Protein AF-K1UHY6-F1 (afdb_monomer_lite)

Radius of gyration: 17.78 Å; chains: 1; bounding box: 43×35×44 Å

Sequence (144 aa):
MIWQEEISNQVQRIDKHHISLAIVLRLFRREDIKKNSLKSYARYIQKKDILNIDQMLALDEYIELSENEMRCQLCDAVFNRLEEILIKYKERFQNLDSIVLVPLLRERILRIKNQEFTDNYFKSKSFTDAKRVEEIKKLIDCTK

Foldseek 3Di:
DVLLLVCLVVWWDDDSPQAQEDEAEAEDAPVCCVVVVDDWDWDQDLVRNHIYTYHYDHNVVQPPDDPLRNLLVVLCSVLVVLLVVLVVCQVRHPTGRSVSVNVSSVVVSVCSSVVVDDPCVCVDPVVVVVVVVVVVVVVVVVVD

Organism: NCBI:txid408170

InterPro domains:
  IPR029078 Immunity protein 44 [PF15571] (6-107)

Secondary structure (DSSP, 8-state):
-HHHHHHHHHHBSS-SS---E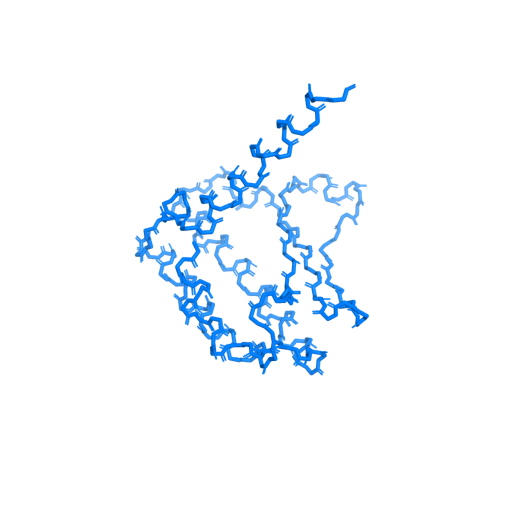EEEEEEE-HHHHHHTT---EEEEEGGGTEEEEEEEEEGGGTTTS-HHHHHHHHHHHHHHHHHHHHHHTGGG-SSB-HHHHHHHHHHHHHHHHTT-----GGGSHHHHHHHHHHHHHHHHHTT-

Structure (mmCIF, N/CA/C/O backbone):
data_AF-K1UHY6-F1
#
_entry.id   AF-K1UHY6-F1
#
loop_
_atom_site.group_PDB
_atom_site.id
_atom_site.type_symbol
_atom_site.label_atom_id
_atom_site.label_alt_id
_atom_site.label_comp_id
_atom_site.label_asym_id
_atom_site.label_entity_id
_atom_site.label_seq_id
_atom_site.pdbx_PDB_ins_code
_atom_site.Cartn_x
_atom_site.Cartn_y
_atom_site.Cartn_z
_atom_site.occupancy
_atom_site.B_iso_or_equiv
_atom_site.auth_seq_id
_atom_site.auth_comp_id
_atom_site.auth_asym_id
_atom_site.auth_atom_id
_atom_site.pdbx_PDB_model_num
ATOM 1 N N . MET A 1 1 ? -8.612 7.585 -13.354 1.00 60.34 1 MET A N 1
ATOM 2 C CA . MET A 1 1 ? -7.239 7.173 -13.065 1.00 60.34 1 MET A CA 1
ATOM 3 C C . MET A 1 1 ? -6.228 8.159 -13.662 1.00 60.34 1 MET A C 1
ATOM 5 O O . MET A 1 1 ? -5.204 7.726 -14.155 1.00 60.34 1 MET A O 1
ATOM 9 N N . ILE A 1 2 ? -6.455 9.482 -13.546 1.00 73.19 2 ILE A N 1
ATOM 10 C CA . ILE A 1 2 ? -5.541 10.503 -14.106 1.00 73.19 2 ILE A CA 1
ATOM 11 C C . ILE A 1 2 ? -4.132 10.364 -13.501 1.00 73.19 2 ILE A C 1
ATOM 13 O O . ILE A 1 2 ? -3.168 10.202 -14.230 1.00 73.19 2 ILE A O 1
ATOM 17 N N . TRP A 1 3 ? -4.025 10.279 -12.171 1.00 83.88 3 TRP A N 1
ATOM 18 C CA . TRP A 1 3 ? -2.725 10.167 -11.497 1.00 83.88 3 TRP A CA 1
ATOM 19 C C . TRP A 1 3 ? -1.937 8.898 -11.855 1.00 83.88 3 TRP A C 1
ATOM 21 O O . TRP A 1 3 ? -0.728 8.955 -12.038 1.00 83.88 3 TRP A O 1
ATOM 31 N N . GLN A 1 4 ? -2.605 7.746 -11.982 1.00 79.88 4 GLN A N 1
ATOM 32 C CA . GLN A 1 4 ? -1.923 6.506 -12.370 1.00 79.88 4 GLN A CA 1
ATOM 33 C C . GLN A 1 4 ? -1.402 6.577 -13.811 1.00 79.88 4 GLN A C 1
ATOM 35 O O . GLN A 1 4 ? -0.295 6.117 -14.078 1.00 79.88 4 GLN A O 1
ATOM 40 N N . GLU A 1 5 ? -2.172 7.184 -14.718 1.00 80.44 5 GLU A N 1
ATOM 41 C CA . GLU A 1 5 ? -1.754 7.438 -16.102 1.00 80.44 5 GLU A CA 1
ATOM 42 C C . GLU A 1 5 ? -0.581 8.441 -16.159 1.00 80.44 5 GLU A C 1
ATOM 44 O O . GLU A 1 5 ? 0.365 8.232 -16.916 1.00 80.44 5 GLU A O 1
ATOM 49 N N . GLU A 1 6 ? -0.583 9.478 -15.311 1.00 85.12 6 GLU A N 1
ATOM 50 C CA . GLU A 1 6 ? 0.494 10.479 -15.206 1.00 85.12 6 GLU A CA 1
ATOM 51 C C . GLU A 1 6 ? 1.835 9.876 -14.757 1.00 85.12 6 GLU A C 1
ATOM 53 O O . GLU A 1 6 ? 2.888 10.224 -15.300 1.00 85.12 6 GLU A O 1
ATOM 58 N N . ILE A 1 7 ? 1.819 8.966 -13.777 1.00 89.06 7 ILE A N 1
ATOM 59 C CA . ILE A 1 7 ? 3.055 8.375 -13.239 1.00 89.06 7 ILE A CA 1
ATOM 60 C C . ILE A 1 7 ? 3.501 7.110 -13.973 1.00 89.06 7 ILE A C 1
ATOM 62 O O . ILE A 1 7 ? 4.650 6.704 -13.820 1.00 89.06 7 ILE A O 1
ATOM 66 N N . SER A 1 8 ? 2.629 6.488 -14.774 1.00 86.31 8 SER A N 1
ATOM 67 C CA . SER A 1 8 ? 2.890 5.219 -15.472 1.00 86.31 8 SER A CA 1
ATOM 68 C C . SER A 1 8 ? 4.213 5.246 -16.246 1.00 86.31 8 SER A C 1
ATOM 70 O O . SER A 1 8 ? 5.048 4.363 -16.064 1.00 86.31 8 SER A O 1
ATOM 72 N N . ASN A 1 9 ? 4.476 6.317 -17.002 1.00 85.44 9 ASN A N 1
ATOM 73 C CA . ASN A 1 9 ? 5.717 6.472 -17.773 1.00 85.44 9 ASN A CA 1
ATOM 74 C C . ASN A 1 9 ? 6.981 6.620 -16.909 1.00 85.44 9 ASN A C 1
ATOM 76 O O . ASN A 1 9 ? 8.080 6.426 -17.415 1.00 85.44 9 ASN A O 1
ATOM 80 N N . GLN A 1 10 ? 6.836 7.011 -15.641 1.00 90.06 10 GLN A N 1
ATOM 81 C CA . GLN A 1 10 ? 7.955 7.201 -14.714 1.00 90.06 10 GLN A CA 1
ATOM 82 C C . GLN A 1 10 ? 8.318 5.898 -13.997 1.00 90.06 10 GLN A C 1
ATOM 84 O O . GLN A 1 10 ? 9.469 5.710 -13.614 1.00 90.06 10 GLN A O 1
ATOM 89 N N . VAL A 1 11 ? 7.338 5.008 -13.800 1.00 91.81 11 VAL A N 1
ATOM 90 C CA . VAL A 1 11 ? 7.494 3.805 -12.966 1.00 91.81 11 VAL A CA 1
ATOM 91 C C . VAL A 1 11 ? 7.491 2.499 -13.759 1.00 91.81 11 VAL A C 1
ATOM 93 O O . VAL A 1 11 ? 7.935 1.486 -13.227 1.00 91.81 11 VAL A O 1
ATOM 96 N N . GLN A 1 12 ? 6.999 2.474 -15.000 1.00 86.94 12 GLN A N 1
ATOM 97 C CA . GLN A 1 12 ? 6.988 1.271 -15.842 1.00 86.94 12 GLN A CA 1
ATOM 98 C C . GLN A 1 12 ? 8.137 1.273 -16.856 1.00 86.94 12 GLN A C 1
ATOM 100 O O . GLN A 1 12 ? 8.460 2.300 -17.447 1.00 86.94 12 GLN A O 1
ATOM 105 N N . ARG A 1 13 ? 8.739 0.098 -17.073 1.00 83.69 13 ARG A N 1
ATOM 106 C CA . ARG A 1 13 ? 9.946 -0.082 -17.898 1.00 83.69 13 ARG A CA 1
ATOM 107 C C . ARG A 1 13 ? 9.676 -0.680 -19.281 1.00 83.69 13 ARG A C 1
ATOM 109 O O . ARG A 1 13 ? 10.417 -0.386 -20.212 1.00 83.69 13 ARG A O 1
ATOM 116 N N . ILE A 1 14 ? 8.664 -1.537 -19.414 1.00 81.56 14 ILE A N 1
ATOM 117 C CA . ILE A 1 14 ? 8.445 -2.395 -20.591 1.00 81.56 14 ILE A CA 1
ATOM 118 C C . ILE A 1 14 ? 7.019 -2.234 -21.134 1.00 81.56 14 ILE A C 1
ATOM 120 O O . ILE A 1 14 ? 6.846 -1.853 -22.288 1.00 81.56 14 ILE A O 1
ATOM 124 N N . ASP A 1 15 ? 6.001 -2.498 -20.311 1.00 78.94 15 ASP A N 1
ATOM 125 C CA . ASP A 1 15 ? 4.587 -2.486 -20.709 1.00 78.94 15 ASP A CA 1
ATOM 126 C C . ASP A 1 15 ? 3.761 -1.571 -19.798 1.00 78.94 15 ASP A C 1
ATOM 128 O O . ASP A 1 15 ? 3.755 -1.715 -18.573 1.00 78.94 15 ASP A O 1
ATOM 132 N N . LYS A 1 16 ? 3.026 -0.638 -20.407 1.00 71.62 16 LYS A N 1
ATOM 133 C CA . LYS A 1 16 ? 2.199 0.338 -19.690 1.00 71.62 16 LYS A CA 1
ATOM 134 C C . LYS A 1 16 ? 0.879 -0.237 -19.178 1.00 71.62 16 LYS A C 1
ATOM 136 O O . LYS A 1 16 ? 0.282 0.313 -18.253 1.00 71.62 16 LYS A O 1
ATOM 141 N N . HIS A 1 17 ? 0.429 -1.348 -19.751 1.00 71.50 17 HIS A N 1
ATOM 142 C CA . HIS A 1 17 ? -0.831 -2.003 -19.397 1.00 71.50 17 HIS A CA 1
ATOM 143 C C . HIS A 1 17 ? -0.646 -3.205 -18.471 1.00 71.50 17 HIS A C 1
ATOM 145 O O . HIS A 1 17 ? -1.630 -3.767 -17.984 1.00 71.50 17 HIS A O 1
ATOM 151 N N . HIS A 1 18 ? 0.602 -3.573 -18.179 1.00 82.38 18 HIS A N 1
ATOM 152 C CA . HIS A 1 18 ? 0.904 -4.654 -17.256 1.00 82.38 18 HIS A CA 1
ATOM 153 C C . HIS A 1 18 ? 0.572 -4.266 -15.814 1.00 82.38 18 HIS A C 1
ATOM 155 O O . HIS A 1 18 ? 1.029 -3.245 -15.288 1.00 82.38 18 HIS A O 1
ATOM 161 N N . ILE A 1 19 ? -0.204 -5.120 -15.153 1.00 84.62 19 ILE A N 1
ATOM 162 C CA . ILE A 1 19 ? -0.516 -4.979 -13.734 1.00 84.62 19 ILE A CA 1
ATOM 163 C C . ILE A 1 19 ? 0.667 -5.544 -12.958 1.00 84.62 19 ILE A C 1
ATOM 165 O O . ILE A 1 19 ? 0.839 -6.752 -12.917 1.00 84.62 19 ILE A O 1
ATOM 169 N N . SER A 1 20 ? 1.459 -4.690 -12.312 1.00 90.06 20 SER A N 1
ATOM 170 C CA . SER A 1 20 ? 2.581 -5.143 -11.473 1.00 90.06 20 SER A CA 1
ATOM 171 C C . SER A 1 20 ? 2.210 -5.291 -9.993 1.00 90.06 20 SER A C 1
ATOM 173 O O . SER A 1 20 ? 2.891 -5.996 -9.248 1.00 90.06 20 SER A O 1
ATOM 175 N N . LEU A 1 21 ? 1.134 -4.632 -9.547 1.00 92.69 21 LEU A N 1
ATOM 176 C CA . LEU A 1 21 ? 0.678 -4.610 -8.155 1.00 92.69 21 LEU A CA 1
ATOM 177 C C . LEU A 1 21 ? -0.811 -4.948 -8.078 1.00 92.69 21 LEU A C 1
ATOM 179 O O . LEU A 1 21 ? -1.626 -4.316 -8.747 1.00 92.69 21 LEU A O 1
ATOM 183 N N . ALA A 1 22 ? -1.166 -5.889 -7.209 1.00 92.56 22 ALA A N 1
ATOM 184 C CA . ALA A 1 22 ? -2.546 -6.175 -6.839 1.00 92.56 22 ALA A CA 1
ATOM 185 C C . ALA A 1 22 ? -2.686 -6.026 -5.322 1.00 92.56 22 ALA A C 1
ATOM 187 O O . ALA A 1 22 ? -2.058 -6.768 -4.567 1.00 92.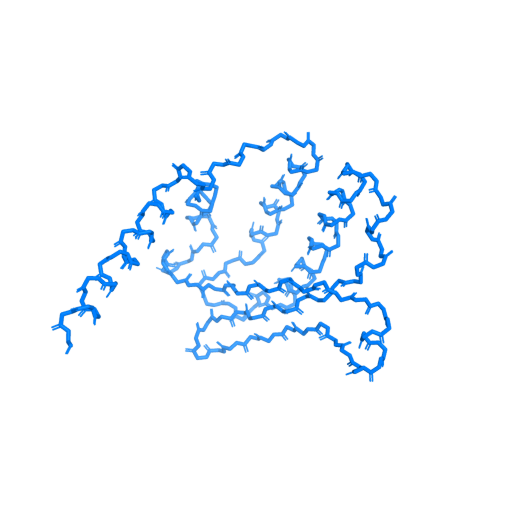56 22 ALA A O 1
ATOM 188 N N . ILE A 1 23 ? -3.478 -5.049 -4.879 1.00 93.44 23 ILE A N 1
ATOM 189 C CA . ILE A 1 23 ? -3.613 -4.687 -3.465 1.00 93.44 23 ILE A CA 1
ATOM 190 C C . ILE A 1 23 ? -5.051 -4.948 -3.024 1.00 93.44 23 ILE A C 1
ATOM 192 O O . ILE A 1 23 ? -5.993 -4.460 -3.643 1.00 93.44 23 ILE A O 1
ATOM 196 N N . VAL A 1 24 ? -5.206 -5.693 -1.935 1.00 94.19 24 VAL A N 1
ATOM 197 C CA . VAL A 1 24 ? -6.477 -5.933 -1.253 1.00 94.19 24 VAL A CA 1
ATOM 198 C C . VAL A 1 24 ? -6.353 -5.396 0.166 1.00 94.19 24 VAL A C 1
ATOM 200 O O . VAL A 1 24 ? -5.428 -5.762 0.890 1.00 94.19 24 VAL A O 1
ATOM 203 N N . LEU A 1 25 ? -7.286 -4.532 0.560 1.00 94.50 25 LEU A N 1
ATOM 204 C CA . LEU A 1 25 ? -7.410 -4.033 1.926 1.00 94.50 25 LEU A CA 1
ATOM 205 C C . LEU A 1 25 ? -8.633 -4.690 2.563 1.00 94.50 25 LEU A C 1
ATOM 207 O O . LEU A 1 25 ? -9.732 -4.604 2.017 1.00 94.50 25 LEU A O 1
ATOM 211 N N . ARG A 1 26 ? -8.451 -5.360 3.701 1.00 94.50 26 ARG A N 1
ATOM 212 C CA . ARG A 1 26 ? -9.540 -6.010 4.439 1.00 94.50 26 ARG A CA 1
ATOM 213 C C . ARG A 1 26 ? -9.639 -5.438 5.839 1.00 94.50 26 ARG A C 1
ATOM 215 O O . ARG A 1 26 ? -8.642 -5.378 6.551 1.00 94.50 26 ARG A O 1
ATOM 222 N N . LEU A 1 27 ? -10.849 -5.071 6.235 1.00 94.31 27 LEU A N 1
ATOM 223 C CA . LEU A 1 27 ? -11.170 -4.611 7.581 1.00 94.31 27 LEU A CA 1
ATOM 224 C C . LEU A 1 27 ? -11.874 -5.744 8.323 1.00 94.31 27 LEU A C 1
ATOM 226 O O . LEU A 1 27 ? -12.887 -6.255 7.851 1.00 94.31 27 LEU A O 1
ATOM 230 N N . PHE A 1 28 ? -11.335 -6.130 9.474 1.00 95.44 28 PHE A N 1
ATOM 231 C CA . PHE A 1 28 ? -11.939 -7.134 10.349 1.00 95.44 28 PHE A CA 1
ATOM 232 C C . PHE A 1 28 ? -11.968 -6.634 11.779 1.00 95.44 28 PHE A C 1
ATOM 234 O O . PHE A 1 28 ? -11.081 -5.889 12.197 1.00 95.44 28 PHE A O 1
ATOM 241 N N . ARG A 1 29 ? -12.939 -7.103 12.558 1.00 96.06 29 ARG A N 1
ATOM 242 C CA . ARG A 1 29 ? -12.892 -6.915 14.004 1.00 96.06 29 ARG A CA 1
ATOM 243 C C . ARG A 1 29 ? -11.738 -7.718 14.601 1.00 96.06 29 ARG A C 1
ATOM 245 O O . ARG A 1 29 ? -11.410 -8.812 14.134 1.00 96.06 29 ARG A O 1
ATOM 252 N N . ARG A 1 30 ? -11.134 -7.215 15.675 1.00 94.88 30 ARG A N 1
ATOM 253 C CA . ARG A 1 30 ? -10.042 -7.878 16.407 1.00 94.88 30 ARG A CA 1
ATOM 254 C C . ARG A 1 30 ? -10.441 -9.265 16.901 1.00 94.88 30 ARG A C 1
ATOM 256 O O . ARG A 1 30 ? -9.587 -10.149 16.959 1.00 94.88 30 ARG A O 1
ATOM 263 N N . GLU A 1 31 ? -11.712 -9.461 17.243 1.00 95.56 31 GLU A N 1
ATOM 264 C CA . GLU A 1 31 ? -12.255 -10.769 17.619 1.00 95.56 31 GLU A CA 1
ATOM 265 C C . GLU A 1 31 ? -12.121 -11.795 16.485 1.00 95.56 31 GLU A C 1
ATOM 267 O O . GLU A 1 31 ? -11.596 -12.885 16.714 1.00 95.56 31 GLU A O 1
ATOM 272 N N . ASP A 1 32 ? -12.462 -11.420 15.250 1.00 95.00 32 ASP A N 1
ATOM 273 C CA . ASP A 1 32 ? -12.366 -12.295 14.078 1.00 95.00 32 ASP A CA 1
ATOM 274 C C . ASP A 1 32 ? -10.916 -12.585 13.699 1.00 95.00 32 ASP A C 1
ATOM 276 O O . ASP A 1 32 ? -10.577 -13.721 13.349 1.00 95.00 32 ASP A O 1
ATOM 280 N N . ILE A 1 33 ? -10.050 -11.573 13.817 1.00 93.94 33 ILE A N 1
ATOM 281 C CA . ILE A 1 33 ? -8.608 -11.710 13.591 1.00 93.94 33 ILE A CA 1
ATOM 282 C C . ILE A 1 33 ? -8.025 -12.751 14.547 1.00 93.94 33 ILE A C 1
ATOM 284 O O . ILE A 1 33 ? -7.330 -13.668 14.107 1.00 93.94 33 ILE A O 1
ATOM 288 N N . LYS A 1 34 ? -8.327 -12.631 15.846 1.00 93.88 34 LYS A N 1
ATOM 289 C CA . LYS A 1 34 ? -7.835 -13.552 16.879 1.00 93.88 34 LYS A CA 1
ATOM 290 C C . LYS A 1 34 ? -8.412 -14.951 16.696 1.00 93.88 34 LYS A C 1
ATOM 292 O O . LYS A 1 34 ? -7.655 -15.918 16.673 1.00 93.88 34 LYS A O 1
ATOM 297 N N . LYS A 1 35 ? -9.732 -15.055 16.523 1.00 95.75 35 LYS A N 1
ATOM 298 C CA . LYS A 1 35 ? -10.450 -16.330 16.406 1.00 95.75 35 LYS A CA 1
ATOM 299 C C . LYS A 1 35 ? -9.955 -17.168 15.229 1.00 95.75 35 LYS A C 1
ATOM 301 O O . LYS A 1 35 ? -9.794 -18.374 15.370 1.00 95.75 35 LYS A O 1
ATOM 306 N N . ASN A 1 36 ? -9.693 -16.532 14.088 1.00 93.38 36 ASN A N 1
ATOM 307 C CA . ASN A 1 36 ? -9.307 -17.227 12.859 1.00 93.38 36 ASN A CA 1
ATOM 308 C C . ASN A 1 36 ? -7.804 -17.122 12.546 1.00 93.38 36 ASN A C 1
ATOM 310 O O . ASN A 1 36 ? -7.376 -17.543 11.475 1.00 93.38 36 ASN A O 1
ATOM 314 N N . SER A 1 37 ? -6.997 -16.555 13.456 1.00 92.12 37 SER A N 1
ATOM 315 C CA . SER A 1 37 ? -5.554 -16.323 13.261 1.00 92.12 37 SER A CA 1
ATOM 316 C C . SER A 1 37 ? -5.223 -15.636 11.929 1.00 92.12 37 SER A C 1
ATOM 318 O O . SER A 1 37 ? -4.250 -15.990 11.255 1.00 92.12 37 SER A O 1
ATOM 320 N N . LEU A 1 38 ? -6.051 -14.664 11.535 1.00 92.69 38 LEU A N 1
ATOM 321 C CA . LEU A 1 38 ? -5.906 -13.971 10.258 1.00 92.69 38 LEU A CA 1
ATOM 322 C C . LEU A 1 38 ? -4.616 -13.148 10.241 1.00 92.69 38 LEU A C 1
ATOM 324 O O . LEU A 1 38 ? -4.211 -12.571 11.252 1.00 92.69 38 LEU A O 1
ATOM 328 N N . LYS A 1 39 ? -3.958 -13.092 9.081 1.00 91.88 39 LYS A N 1
ATOM 329 C CA . LYS A 1 39 ? -2.712 -12.345 8.889 1.00 91.88 39 LYS A CA 1
ATOM 330 C C . LYS A 1 39 ? -2.696 -11.677 7.523 1.00 91.88 39 LYS A C 1
ATOM 332 O O . LYS A 1 39 ? -3.138 -12.261 6.532 1.00 91.88 39 LYS A O 1
ATOM 337 N N . SER A 1 40 ? -2.121 -10.480 7.479 1.00 93.62 40 SER A N 1
ATOM 338 C CA . SER A 1 40 ? -1.699 -9.848 6.231 1.00 93.62 40 SER A CA 1
ATOM 339 C C . SER A 1 40 ? -0.645 -10.716 5.544 1.00 93.62 40 SER A C 1
ATOM 341 O O . SER A 1 40 ? 0.199 -11.321 6.211 1.00 93.62 40 SER A O 1
ATOM 343 N N . TYR A 1 41 ? -0.634 -10.741 4.216 1.00 94.81 41 TYR A N 1
ATOM 344 C CA . TYR A 1 41 ? 0.416 -11.419 3.463 1.00 94.81 41 TYR A CA 1
ATOM 345 C C . TYR A 1 41 ? 0.799 -10.636 2.211 1.00 94.81 41 TYR A C 1
ATOM 347 O O . TYR A 1 41 ? 0.039 -9.831 1.686 1.00 94.81 41 TYR A O 1
ATOM 355 N N . ALA A 1 42 ? 2.016 -10.877 1.733 1.00 96.94 42 ALA A N 1
ATOM 356 C CA . ALA A 1 42 ? 2.484 -10.364 0.457 1.00 96.94 42 ALA A CA 1
ATOM 357 C C . ALA A 1 42 ? 3.213 -11.480 -0.283 1.00 96.94 42 ALA A C 1
ATOM 359 O O . ALA A 1 42 ? 4.019 -12.203 0.311 1.00 96.94 42 ALA A O 1
ATOM 360 N N . ARG A 1 43 ? 2.918 -11.646 -1.570 1.00 96.56 43 ARG A N 1
ATOM 361 C CA . ARG A 1 43 ? 3.513 -12.693 -2.397 1.00 96.56 43 ARG A CA 1
ATOM 362 C C . ARG A 1 43 ? 3.733 -12.196 -3.811 1.00 96.56 43 ARG A C 1
ATOM 364 O O . ARG A 1 43 ? 2.799 -11.784 -4.488 1.00 96.56 43 ARG A O 1
ATOM 371 N N . TYR A 1 44 ? 4.966 -12.335 -4.273 1.00 97.06 44 TYR A N 1
ATOM 372 C CA . TYR A 1 44 ? 5.322 -12.090 -5.660 1.00 97.06 44 TYR A CA 1
ATOM 373 C C . TYR A 1 44 ? 5.141 -13.362 -6.502 1.00 97.06 44 TYR A C 1
ATOM 375 O O . TYR A 1 44 ? 5.604 -14.442 -6.120 1.00 97.06 44 TYR A O 1
ATOM 383 N N . ILE A 1 45 ? 4.454 -13.239 -7.635 1.00 95.50 45 ILE A N 1
ATOM 384 C CA . ILE A 1 45 ? 4.174 -14.306 -8.598 1.00 95.50 45 ILE A CA 1
ATOM 385 C C . ILE A 1 45 ? 5.023 -14.052 -9.843 1.00 95.50 4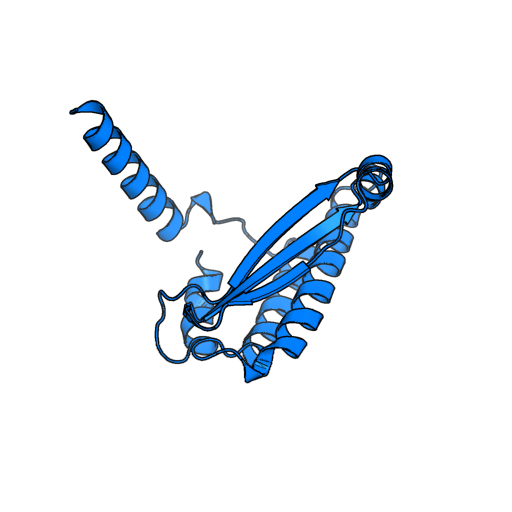5 ILE A C 1
ATOM 387 O O . ILE A 1 45 ? 4.602 -13.364 -10.766 1.00 95.50 45 ILE A O 1
ATOM 391 N N . GLN A 1 46 ? 6.208 -14.663 -9.883 1.00 92.62 46 GLN A N 1
ATOM 392 C CA . GLN A 1 46 ? 7.212 -14.420 -10.925 1.00 92.62 46 GLN A CA 1
ATOM 393 C C . GLN A 1 46 ? 6.702 -14.656 -12.349 1.00 92.62 46 GLN A C 1
ATOM 395 O O . GLN A 1 46 ? 6.929 -13.829 -13.218 1.00 92.62 46 GLN A O 1
ATOM 400 N N . LYS A 1 47 ? 5.951 -15.743 -12.585 1.00 91.69 47 LYS A N 1
ATOM 401 C CA . LYS A 1 47 ? 5.395 -16.054 -13.917 1.00 91.69 47 LYS A CA 1
ATOM 402 C C . LYS A 1 47 ? 4.460 -14.972 -14.463 1.00 91.69 47 LYS A C 1
ATOM 404 O O . LYS A 1 47 ? 4.216 -14.950 -15.660 1.00 91.69 47 LYS A O 1
ATOM 409 N N . LYS A 1 48 ? 3.885 -14.150 -13.584 1.00 91.44 48 LYS A N 1
ATOM 410 C CA . LYS A 1 48 ? 2.959 -13.080 -13.950 1.00 91.44 48 LYS A CA 1
ATOM 411 C C . LYS A 1 48 ? 3.551 -11.692 -13.721 1.00 91.44 48 LYS A C 1
ATOM 413 O O . LYS A 1 48 ? 2.824 -10.742 -13.921 1.00 91.44 48 LYS A O 1
ATOM 418 N N . ASP A 1 49 ? 4.787 -11.571 -13.233 1.00 93.12 49 ASP A N 1
ATOM 419 C CA . ASP A 1 49 ? 5.373 -10.303 -12.768 1.00 93.12 49 ASP A CA 1
ATOM 420 C C . ASP A 1 49 ? 4.401 -9.448 -11.919 1.00 93.12 49 ASP A C 1
ATOM 422 O O . ASP A 1 49 ? 4.246 -8.250 -12.135 1.00 93.12 49 ASP A O 1
ATOM 426 N N . ILE A 1 50 ? 3.698 -10.084 -10.969 1.00 95.06 50 ILE A N 1
ATOM 427 C CA . ILE A 1 50 ? 2.718 -9.430 -10.082 1.00 95.06 50 ILE A CA 1
ATOM 428 C C . ILE A 1 50 ? 3.131 -9.606 -8.625 1.00 95.06 50 ILE A C 1
ATOM 430 O O . ILE A 1 50 ? 3.371 -10.728 -8.169 1.00 95.06 50 ILE A O 1
ATOM 434 N N . LEU A 1 51 ? 3.109 -8.519 -7.857 1.00 96.88 51 LEU A N 1
ATOM 435 C CA . LEU A 1 51 ? 3.099 -8.559 -6.400 1.00 96.88 51 LEU A CA 1
ATOM 436 C C . LEU A 1 51 ? 1.660 -8.463 -5.876 1.00 96.88 51 LEU A C 1
ATOM 438 O O . LEU A 1 51 ? 1.017 -7.420 -5.989 1.00 96.88 51 LEU A O 1
ATOM 442 N N . ASN A 1 52 ? 1.187 -9.539 -5.249 1.00 96.56 52 ASN A N 1
ATOM 443 C CA . ASN A 1 52 ? -0.061 -9.540 -4.494 1.00 96.56 52 ASN A CA 1
ATOM 444 C C . ASN A 1 52 ? 0.209 -9.073 -3.065 1.00 96.56 52 ASN A C 1
ATOM 446 O O . ASN A 1 52 ? 1.058 -9.648 -2.378 1.00 96.56 52 ASN A O 1
ATOM 450 N N . ILE A 1 53 ? -0.541 -8.077 -2.612 1.00 96.88 53 ILE A N 1
ATOM 451 C CA . ILE A 1 53 ? -0.522 -7.556 -1.250 1.00 96.88 53 ILE A CA 1
ATOM 452 C C . ILE A 1 53 ? -1.930 -7.678 -0.693 1.00 96.88 53 ILE A C 1
ATOM 454 O O . ILE A 1 53 ? -2.871 -7.100 -1.222 1.00 96.88 53 ILE A O 1
ATOM 458 N N . ASP A 1 54 ? -2.057 -8.417 0.393 1.00 95.75 54 ASP A N 1
ATOM 459 C CA . ASP A 1 54 ? -3.275 -8.513 1.173 1.00 95.75 54 ASP A CA 1
ATOM 460 C C . ASP A 1 54 ? -2.982 -7.921 2.550 1.00 95.75 54 ASP A C 1
ATOM 462 O O . ASP A 1 54 ? -2.273 -8.515 3.373 1.00 95.75 54 ASP A O 1
ATOM 466 N N . GLN A 1 55 ? -3.469 -6.704 2.762 1.00 95.06 55 GLN A N 1
ATOM 467 C CA . GLN A 1 55 ? -3.319 -5.990 4.013 1.00 95.06 55 GLN A CA 1
ATOM 468 C C . GLN A 1 55 ? -4.611 -6.071 4.812 1.00 95.06 55 GLN A C 1
ATOM 470 O O . GLN A 1 55 ? -5.677 -5.622 4.395 1.00 95.06 55 GLN A O 1
ATOM 475 N N . MET A 1 56 ? -4.470 -6.612 6.009 1.00 95.00 56 MET A N 1
ATOM 476 C CA . MET A 1 56 ? -5.511 -6.665 7.007 1.00 95.00 56 MET A CA 1
ATOM 477 C C . MET A 1 56 ? -5.379 -5.481 7.967 1.00 95.00 56 MET A C 1
ATOM 479 O O . MET A 1 56 ? -4.280 -5.187 8.441 1.00 95.00 56 MET A O 1
ATOM 483 N N . LEU A 1 57 ? -6.502 -4.839 8.263 1.00 95.12 57 LEU A N 1
ATOM 484 C CA . LEU A 1 57 ? -6.639 -3.713 9.178 1.00 95.12 57 LEU A CA 1
ATOM 485 C C . LEU A 1 57 ? -7.658 -4.078 10.264 1.00 95.12 57 LEU A C 1
ATOM 487 O O . LEU A 1 57 ? -8.689 -4.696 9.977 1.00 95.12 57 LEU A O 1
ATOM 491 N N . ALA A 1 58 ? -7.367 -3.712 11.510 1.00 95.44 58 ALA A N 1
ATOM 492 C CA . ALA A 1 58 ? -8.288 -3.914 12.620 1.00 95.44 58 ALA A CA 1
ATOM 493 C C . ALA A 1 58 ? -9.338 -2.800 12.611 1.00 95.44 58 ALA A C 1
ATOM 495 O O . ALA A 1 58 ? -9.019 -1.648 12.876 1.00 95.44 58 ALA A O 1
ATOM 496 N N . LEU A 1 59 ? -10.591 -3.142 12.316 1.00 95.44 59 LEU A N 1
ATOM 497 C CA . LEU A 1 59 ? -11.701 -2.194 12.230 1.00 95.44 59 LEU A CA 1
ATOM 498 C C . LEU A 1 59 ? -11.864 -1.387 13.528 1.00 95.44 59 LEU A C 1
ATOM 500 O O . LEU A 1 59 ? -12.108 -0.186 13.476 1.00 95.44 59 LEU A O 1
ATOM 504 N N . ASP A 1 60 ? -11.652 -2.030 14.678 1.00 95.94 60 ASP A N 1
ATOM 505 C CA . ASP A 1 60 ? -11.747 -1.422 16.010 1.00 95.94 60 ASP A CA 1
ATOM 506 C C . ASP A 1 60 ? -10.803 -0.224 16.214 1.00 95.94 60 ASP A C 1
ATOM 508 O O . ASP A 1 60 ? -11.004 0.562 17.132 1.00 95.94 60 ASP A O 1
ATOM 512 N N . GLU A 1 61 ? -9.762 -0.077 15.388 1.00 94.88 61 GLU A N 1
ATOM 513 C CA . GLU A 1 61 ? -8.830 1.058 15.450 1.00 94.88 61 GLU A CA 1
ATOM 514 C C . GLU A 1 61 ? -9.375 2.325 14.795 1.00 94.88 61 GLU A C 1
ATOM 516 O O . GLU A 1 61 ? -8.753 3.374 14.931 1.00 94.88 61 GLU A O 1
ATOM 521 N N . TYR A 1 62 ? -10.510 2.233 14.097 1.00 95.25 62 TYR A N 1
ATOM 522 C CA . TYR A 1 62 ? -11.040 3.314 13.266 1.00 95.25 62 TYR A CA 1
ATOM 523 C C . TYR A 1 62 ? -12.481 3.716 13.599 1.00 95.25 62 TYR A C 1
ATOM 525 O O . TYR A 1 62 ? -12.873 4.829 13.273 1.00 95.25 62 TYR A O 1
ATOM 533 N N . ILE A 1 63 ? -13.270 2.839 14.231 1.00 93.81 63 ILE A N 1
ATOM 534 C CA . ILE A 1 63 ? -14.725 3.027 14.415 1.00 93.81 63 ILE A CA 1
ATOM 535 C C . ILE A 1 63 ? -15.118 4.266 15.230 1.00 93.81 63 ILE A C 1
ATOM 537 O O . ILE A 1 63 ? -16.158 4.851 14.951 1.00 93.81 63 ILE A O 1
ATOM 541 N N . GLU A 1 64 ? -14.293 4.672 16.196 1.00 95.69 64 GLU A N 1
ATOM 542 C CA . GLU A 1 64 ? -14.569 5.820 17.077 1.00 95.69 64 GLU A CA 1
ATOM 543 C C . GLU A 1 64 ? -13.856 7.104 16.625 1.00 95.69 64 GLU A C 1
ATOM 545 O O . GLU A 1 64 ? -13.957 8.140 17.280 1.00 95.69 64 GLU A O 1
ATOM 550 N N . LEU A 1 65 ? -13.089 7.043 15.534 1.00 95.69 65 LEU A N 1
ATOM 551 C CA . LEU A 1 65 ? -12.338 8.192 15.042 1.00 95.69 65 LEU A CA 1
ATOM 552 C C . LEU A 1 65 ? -13.249 9.142 14.269 1.00 95.69 65 LEU A C 1
ATOM 554 O O . LEU A 1 65 ? -14.149 8.720 13.539 1.00 95.69 65 LEU A O 1
ATOM 558 N N . SER A 1 66 ? -12.948 10.440 14.339 1.00 95.81 66 SER A N 1
ATOM 559 C CA . SER A 1 66 ? -13.514 11.379 13.373 1.00 95.81 66 SER A CA 1
ATOM 560 C C . SER A 1 66 ? -13.058 11.028 11.953 1.00 95.81 66 SER A C 1
ATOM 562 O O . SER A 1 66 ? -12.019 10.398 11.744 1.00 95.81 66 SER A O 1
ATOM 564 N N . GLU A 1 67 ? -13.795 11.490 10.942 1.00 92.31 67 GLU A N 1
ATOM 565 C CA . GLU A 1 67 ? -13.447 11.238 9.539 1.00 92.31 67 GLU A CA 1
ATOM 566 C C . GLU A 1 67 ? -12.004 11.665 9.203 1.00 92.31 67 GLU A C 1
ATOM 568 O O . GLU A 1 67 ? -11.286 10.965 8.487 1.00 92.31 67 GLU A O 1
ATOM 573 N N . ASN A 1 68 ? -11.554 12.797 9.757 1.00 92.81 68 ASN A N 1
ATOM 574 C CA . ASN A 1 68 ? -10.207 13.308 9.527 1.00 92.81 68 ASN A CA 1
ATOM 575 C C . ASN A 1 68 ? -9.128 12.432 10.176 1.00 92.81 68 ASN A C 1
ATOM 577 O O . ASN A 1 68 ? -8.125 12.114 9.537 1.00 92.81 68 ASN A O 1
ATOM 581 N N . GLU A 1 69 ? -9.337 12.017 11.425 1.00 95.88 69 GLU A N 1
ATOM 582 C CA . GLU A 1 69 ? -8.417 11.122 12.134 1.00 95.88 69 GLU A CA 1
ATOM 583 C C . GLU A 1 69 ? -8.355 9.754 11.454 1.00 95.88 69 GLU A C 1
ATOM 585 O O . GLU A 1 69 ? -7.264 9.262 11.159 1.00 95.88 69 GLU A O 1
ATOM 590 N N . MET A 1 70 ? -9.515 9.191 11.103 1.00 95.38 70 MET A N 1
ATOM 591 C CA . MET A 1 70 ? -9.621 7.932 10.371 1.00 95.38 70 MET A CA 1
ATOM 592 C C . MET A 1 70 ? -8.867 7.999 9.043 1.00 95.38 70 MET A C 1
ATOM 594 O O . MET A 1 70 ? -8.079 7.103 8.739 1.00 95.38 70 MET A O 1
ATOM 598 N N . ARG A 1 71 ? -9.058 9.064 8.254 1.00 93.94 71 ARG A N 1
ATOM 599 C CA . ARG A 1 71 ? -8.351 9.258 6.982 1.00 93.94 71 ARG A CA 1
ATOM 600 C C . ARG A 1 71 ? -6.841 9.305 7.180 1.00 93.94 71 ARG A C 1
ATOM 602 O O . ARG A 1 71 ? -6.124 8.608 6.463 1.00 93.94 71 ARG A O 1
ATOM 609 N N . CYS A 1 72 ? -6.358 10.096 8.136 1.00 95.25 72 CYS A N 1
ATOM 610 C CA . CYS A 1 72 ? -4.932 10.200 8.430 1.00 95.25 72 CYS A CA 1
ATOM 611 C C . CYS A 1 72 ? -4.340 8.851 8.851 1.00 95.25 72 CYS A C 1
ATOM 613 O O . CYS A 1 72 ? -3.327 8.429 8.292 1.00 95.25 72 CYS A O 1
ATOM 615 N N . GLN A 1 73 ? -5.004 8.145 9.765 1.00 96.31 73 GLN A N 1
ATOM 616 C CA . GLN A 1 73 ? -4.528 6.869 10.289 1.00 96.31 73 GLN A CA 1
ATOM 617 C C . GLN A 1 73 ? -4.586 5.747 9.245 1.00 96.31 73 GLN A C 1
ATOM 619 O O . GLN A 1 73 ? -3.656 4.946 9.159 1.00 96.31 73 GLN A O 1
ATOM 624 N N . LEU A 1 74 ? -5.632 5.692 8.410 1.00 94.88 74 LEU A N 1
ATOM 625 C CA . LEU A 1 74 ? -5.710 4.749 7.287 1.00 94.88 74 LEU A CA 1
ATOM 626 C C . LEU A 1 74 ? -4.621 5.023 6.250 1.00 94.88 74 LEU A C 1
ATOM 628 O O . LEU A 1 74 ? -3.975 4.085 5.787 1.00 94.88 74 LEU A O 1
ATOM 632 N N . CYS A 1 75 ? -4.392 6.29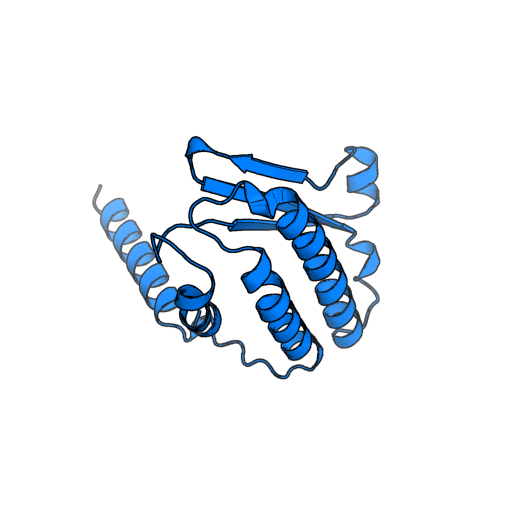3 5.909 1.00 95.62 75 CYS A N 1
ATOM 633 C CA . CYS A 1 75 ? -3.329 6.691 4.990 1.00 95.62 75 CYS A CA 1
ATOM 634 C C . CYS A 1 75 ? -1.960 6.206 5.476 1.00 95.62 75 CYS A C 1
ATOM 636 O O . CYS A 1 75 ? -1.234 5.577 4.707 1.00 95.62 75 CYS A O 1
ATOM 638 N N . ASP A 1 76 ? -1.638 6.441 6.749 1.00 96.12 76 ASP A N 1
ATOM 639 C CA . ASP A 1 76 ? -0.360 6.027 7.329 1.00 96.12 76 ASP A CA 1
ATOM 640 C C . ASP A 1 76 ? -0.249 4.497 7.410 1.00 96.12 76 ASP A C 1
ATOM 642 O O . ASP A 1 76 ? 0.760 3.927 6.992 1.00 96.12 76 ASP A O 1
ATOM 646 N N . ALA A 1 77 ? -1.299 3.808 7.867 1.00 95.31 77 ALA A N 1
ATOM 647 C CA . ALA A 1 77 ? -1.308 2.349 7.975 1.00 95.31 77 ALA A CA 1
ATOM 648 C C . ALA A 1 77 ? -1.129 1.658 6.613 1.00 95.31 77 ALA A C 1
ATOM 650 O O . ALA A 1 77 ? -0.349 0.709 6.490 1.00 95.31 77 ALA A O 1
ATOM 651 N N . VAL A 1 78 ? -1.835 2.125 5.580 1.00 94.75 78 VAL A N 1
ATOM 652 C CA . VAL A 1 78 ? -1.731 1.576 4.222 1.00 94.75 78 VAL A CA 1
ATOM 653 C C . VAL A 1 78 ? -0.372 1.908 3.617 1.00 94.75 78 VAL A C 1
ATOM 655 O O . VAL A 1 78 ? 0.327 1.008 3.152 1.00 94.75 78 VAL A O 1
ATOM 658 N N . PHE A 1 79 ? 0.042 3.176 3.649 1.00 96.62 79 PHE A N 1
ATOM 659 C CA . PHE A 1 79 ? 1.284 3.596 3.007 1.00 96.62 79 PHE A CA 1
ATOM 660 C C . PHE A 1 79 ? 2.516 2.933 3.625 1.00 96.62 79 PHE A C 1
ATOM 662 O O . PHE A 1 79 ? 3.323 2.373 2.886 1.00 96.62 79 PHE A O 1
ATOM 669 N N . ASN A 1 80 ? 2.639 2.921 4.956 1.00 96.25 80 ASN A N 1
ATOM 670 C CA . ASN A 1 80 ? 3.803 2.337 5.629 1.00 96.25 80 ASN A CA 1
ATOM 671 C C . ASN A 1 80 ? 3.962 0.853 5.279 1.00 96.25 80 ASN A C 1
ATOM 673 O O . ASN A 1 80 ? 5.068 0.378 5.013 1.00 96.25 80 ASN A O 1
ATOM 677 N N . ARG A 1 81 ? 2.844 0.117 5.217 1.00 95.38 81 ARG A N 1
ATOM 678 C CA . ARG A 1 81 ? 2.865 -1.294 4.835 1.00 95.38 81 ARG A CA 1
ATOM 679 C C . ARG A 1 81 ? 3.241 -1.483 3.367 1.00 95.38 81 ARG A C 1
ATOM 681 O O . ARG A 1 81 ? 4.021 -2.382 3.055 1.00 95.38 81 ARG A O 1
ATOM 688 N N . LEU A 1 82 ? 2.688 -0.668 2.470 1.00 95.81 82 LEU A N 1
ATOM 689 C CA . LEU A 1 82 ? 3.027 -0.722 1.050 1.00 95.81 82 LEU A CA 1
ATOM 690 C C . LEU A 1 82 ? 4.505 -0.403 0.822 1.00 95.81 82 LEU A C 1
ATOM 692 O O . LEU A 1 82 ? 5.163 -1.153 0.110 1.00 95.81 82 LEU A O 1
ATOM 696 N N . GLU A 1 83 ? 5.037 0.642 1.453 1.00 97.31 83 GLU A N 1
ATOM 697 C CA . GLU A 1 83 ? 6.448 1.027 1.359 1.00 97.31 83 GLU A CA 1
ATOM 698 C C . GLU A 1 83 ? 7.373 -0.124 1.775 1.00 97.31 83 GLU A C 1
ATOM 700 O O . GLU A 1 83 ? 8.247 -0.525 1.002 1.00 97.31 83 GLU A O 1
ATOM 705 N N . GLU A 1 84 ? 7.132 -0.720 2.945 1.00 96.94 84 GLU A N 1
ATOM 706 C CA . GLU A 1 84 ? 7.915 -1.852 3.449 1.00 96.94 84 GLU A CA 1
ATOM 707 C C . GLU A 1 84 ? 7.955 -3.012 2.437 1.00 96.94 84 GLU A C 1
ATOM 709 O O . GLU A 1 84 ? 9.019 -3.559 2.126 1.00 96.94 84 GLU A O 1
ATOM 714 N N . ILE A 1 85 ? 6.796 -3.384 1.882 1.00 97.06 85 ILE A N 1
ATOM 715 C CA . ILE A 1 85 ? 6.707 -4.481 0.915 1.00 97.06 85 ILE A CA 1
ATOM 716 C C . ILE A 1 85 ? 7.365 -4.089 -0.418 1.00 97.06 85 ILE A C 1
ATOM 718 O O . ILE A 1 85 ? 8.117 -4.886 -0.982 1.00 97.06 85 ILE A O 1
ATOM 722 N N . LEU A 1 86 ? 7.106 -2.892 -0.941 1.00 96.69 86 LEU A N 1
ATOM 723 C CA . LEU A 1 86 ? 7.652 -2.434 -2.223 1.00 96.69 86 LEU A CA 1
ATOM 724 C C . LEU A 1 86 ? 9.183 -2.395 -2.205 1.00 96.69 86 LEU A C 1
ATOM 726 O O . LEU A 1 86 ? 9.813 -2.807 -3.182 1.00 96.69 86 LEU A O 1
ATOM 730 N N . ILE A 1 87 ? 9.777 -1.986 -1.080 1.00 96.50 87 ILE A N 1
ATOM 731 C CA . ILE A 1 87 ? 11.228 -2.022 -0.865 1.00 96.50 87 ILE A CA 1
ATOM 732 C C . ILE A 1 87 ? 11.719 -3.469 -0.770 1.00 96.50 87 ILE A C 1
ATOM 734 O O . ILE A 1 87 ? 12.704 -3.828 -1.416 1.00 96.50 87 ILE A O 1
ATOM 738 N N . LYS A 1 88 ? 11.019 -4.331 -0.022 1.00 96.62 88 LYS A N 1
ATOM 739 C CA . LYS A 1 88 ? 11.373 -5.754 0.120 1.00 96.62 88 LYS A CA 1
ATOM 740 C C . LYS A 1 88 ? 11.414 -6.499 -1.220 1.00 96.62 88 LYS A C 1
ATOM 742 O O . LYS A 1 88 ? 12.230 -7.403 -1.392 1.00 96.62 88 LYS A O 1
ATOM 747 N N . TYR A 1 89 ? 10.525 -6.159 -2.153 1.00 96.19 89 TYR A N 1
ATOM 748 C CA . TYR A 1 89 ? 10.388 -6.839 -3.446 1.00 96.19 89 TYR A CA 1
ATOM 749 C C . TYR A 1 89 ? 11.021 -6.087 -4.626 1.00 96.19 89 TYR A C 1
ATOM 751 O O . TYR A 1 89 ? 10.885 -6.551 -5.756 1.00 96.19 89 TYR A O 1
ATOM 759 N N . LYS A 1 90 ? 11.747 -4.988 -4.384 1.00 94.62 90 LYS A N 1
ATOM 760 C CA . LYS A 1 90 ? 12.263 -4.084 -5.428 1.00 94.62 90 LYS A CA 1
ATOM 761 C C . LYS A 1 90 ? 13.031 -4.770 -6.563 1.00 94.62 90 LYS A C 1
ATOM 763 O O . LYS A 1 90 ? 12.785 -4.478 -7.724 1.00 94.62 90 LYS A O 1
ATOM 768 N N . GLU A 1 91 ? 13.877 -5.748 -6.238 1.00 94.75 91 GLU A N 1
ATOM 769 C CA . GLU A 1 91 ? 14.716 -6.455 -7.221 1.00 94.75 91 GLU A CA 1
ATOM 770 C C . GLU A 1 91 ? 13.958 -7.541 -7.998 1.00 94.75 91 GLU A C 1
ATOM 772 O O . GLU A 1 91 ? 14.518 -8.190 -8.877 1.00 94.75 91 GLU A O 1
ATOM 777 N N . ARG A 1 92 ? 12.699 -7.821 -7.637 1.00 94.75 92 ARG A N 1
ATOM 778 C CA . ARG A 1 92 ? 11.923 -8.894 -8.274 1.00 94.75 92 ARG A CA 1
ATOM 779 C C . ARG A 1 92 ? 11.157 -8.421 -9.493 1.00 94.75 92 ARG A C 1
ATOM 781 O O . ARG A 1 92 ? 10.890 -9.239 -10.364 1.00 94.75 92 ARG A O 1
ATOM 788 N N . PHE A 1 93 ? 10.779 -7.149 -9.525 1.00 92.94 93 PHE A N 1
ATOM 789 C CA . PHE A 1 93 ? 9.959 -6.599 -10.591 1.00 92.94 93 PHE A CA 1
ATOM 790 C C . PHE A 1 93 ? 10.735 -6.523 -11.900 1.00 92.94 93 PHE A C 1
ATOM 792 O O . PHE A 1 93 ? 11.850 -6.004 -11.947 1.00 92.94 93 PHE A O 1
ATOM 799 N N . GLN A 1 94 ? 10.114 -6.996 -12.977 1.00 91.25 94 GLN A N 1
ATOM 800 C CA . GLN A 1 94 ? 10.664 -6.819 -14.319 1.00 91.25 94 GLN A CA 1
ATOM 801 C C . GLN A 1 94 ? 10.206 -5.483 -14.897 1.00 91.25 94 GLN A C 1
ATOM 803 O O . GLN A 1 94 ? 11.017 -4.706 -15.404 1.00 91.25 94 GLN A O 1
ATOM 808 N N . ASN A 1 95 ? 8.911 -5.192 -14.774 1.00 90.25 95 ASN A N 1
ATOM 809 C CA . ASN A 1 95 ? 8.315 -4.014 -15.383 1.00 90.25 95 ASN A CA 1
ATOM 810 C C . ASN A 1 95 ? 8.215 -2.797 -14.450 1.00 90.25 95 ASN A C 1
ATOM 812 O O . ASN A 1 95 ? 8.192 -1.675 -14.941 1.00 90.25 95 ASN A O 1
ATOM 816 N N . LEU A 1 96 ? 8.135 -2.987 -13.130 1.00 93.38 96 LEU A N 1
ATOM 817 C CA . LEU A 1 96 ? 7.904 -1.895 -12.175 1.00 93.38 96 LEU A CA 1
ATOM 818 C C . LEU A 1 96 ? 9.192 -1.428 -11.492 1.00 93.38 96 LEU A C 1
ATOM 820 O O . LEU A 1 96 ? 9.879 -2.215 -10.849 1.00 93.38 96 LEU A O 1
ATOM 824 N N . ASP A 1 97 ? 9.450 -0.125 -11.524 1.00 94.44 97 ASP A N 1
ATOM 825 C CA . ASP A 1 97 ? 10.412 0.529 -10.646 1.00 94.44 97 ASP A CA 1
ATOM 826 C C . ASP A 1 97 ? 9.749 0.913 -9.315 1.00 94.44 97 ASP A C 1
ATOM 828 O O . ASP A 1 97 ? 9.136 1.975 -9.165 1.00 94.44 97 ASP A O 1
ATOM 832 N N . SER A 1 98 ? 9.829 0.012 -8.332 1.00 94.44 98 SER A N 1
ATOM 833 C CA . SER A 1 98 ? 9.186 0.246 -7.037 1.00 94.44 98 SER A CA 1
ATOM 834 C C . SER A 1 98 ? 9.860 1.359 -6.231 1.00 94.44 98 SER A C 1
ATOM 836 O O . SER A 1 98 ? 9.189 1.999 -5.426 1.00 94.44 98 SER A O 1
ATOM 838 N N . ILE A 1 99 ? 11.149 1.630 -6.459 1.00 95.50 99 ILE A N 1
ATOM 839 C CA . ILE A 1 99 ? 11.888 2.680 -5.749 1.00 95.50 99 ILE A CA 1
ATOM 840 C C . ILE A 1 99 ? 11.450 4.064 -6.218 1.00 95.50 99 ILE A C 1
ATOM 842 O O . ILE A 1 99 ? 11.277 4.948 -5.382 1.00 95.50 99 ILE A O 1
ATOM 846 N N . VAL A 1 100 ? 11.193 4.236 -7.517 1.00 95.88 100 VAL A N 1
ATOM 847 C CA . VAL A 1 100 ? 10.603 5.472 -8.055 1.00 95.88 100 VAL A CA 1
ATOM 848 C C . VAL A 1 100 ? 9.134 5.617 -7.640 1.00 95.88 100 VAL A C 1
ATOM 850 O O . VAL A 1 100 ? 8.677 6.725 -7.361 1.00 95.88 100 VAL A O 1
ATOM 853 N N . LEU A 1 101 ? 8.386 4.513 -7.528 1.00 95.12 101 LEU A N 1
ATOM 854 C CA . LEU A 1 101 ? 6.977 4.554 -7.123 1.00 95.12 101 LEU A CA 1
ATOM 855 C C . LEU A 1 101 ? 6.767 5.042 -5.678 1.00 95.12 101 LEU A C 1
ATOM 857 O O . LEU A 1 101 ? 5.820 5.788 -5.429 1.00 95.12 101 LEU A O 1
ATOM 861 N N . VAL A 1 102 ? 7.604 4.626 -4.720 1.00 96.50 102 VAL A N 1
ATOM 862 C CA . VAL A 1 102 ? 7.433 4.962 -3.290 1.00 96.50 102 VAL A CA 1
ATOM 863 C C . VAL A 1 102 ? 7.290 6.472 -3.020 1.00 96.50 102 VAL A C 1
ATOM 865 O O . VAL A 1 102 ? 6.301 6.847 -2.384 1.00 96.50 102 VAL A O 1
ATOM 868 N N . PRO A 1 103 ? 8.196 7.366 -3.469 1.00 96.56 103 PRO A N 1
ATOM 869 C CA . PRO A 1 103 ? 8.064 8.802 -3.213 1.00 96.56 103 PRO A CA 1
ATOM 870 C C . PRO A 1 103 ? 6.836 9.419 -3.897 1.00 96.56 103 PRO A C 1
ATOM 872 O O . PRO A 1 103 ? 6.158 10.243 -3.285 1.00 96.56 103 PRO A O 1
ATOM 875 N N . LEU A 1 104 ? 6.489 8.974 -5.110 1.00 95.38 104 LEU A N 1
ATOM 876 C CA . LEU A 1 104 ? 5.282 9.429 -5.813 1.00 95.38 104 LEU A CA 1
ATOM 877 C C . LEU A 1 104 ? 4.013 9.041 -5.044 1.00 95.38 104 LEU A C 1
ATOM 879 O O . LEU A 1 104 ? 3.091 9.844 -4.883 1.00 95.38 104 LEU A O 1
ATOM 883 N N . LEU A 1 105 ? 3.970 7.809 -4.528 1.00 94.38 105 LEU A N 1
ATOM 884 C CA . LEU A 1 105 ? 2.871 7.336 -3.695 1.00 94.38 105 LEU A CA 1
ATOM 885 C C . LEU A 1 105 ? 2.807 8.103 -2.367 1.00 94.38 105 LEU A C 1
ATOM 887 O O . LEU A 1 105 ? 1.715 8.459 -1.934 1.00 94.38 105 LEU A O 1
ATOM 891 N N . ARG A 1 106 ? 3.952 8.409 -1.746 1.00 95.94 106 ARG A N 1
ATOM 892 C CA . ARG A 1 106 ? 4.025 9.199 -0.507 1.00 95.94 106 ARG A CA 1
ATOM 893 C C . ARG A 1 106 ? 3.409 10.581 -0.688 1.00 95.94 106 ARG A C 1
ATOM 895 O O . ARG A 1 106 ? 2.571 10.985 0.115 1.00 95.94 106 ARG A O 1
ATOM 902 N N . GLU A 1 107 ? 3.797 11.288 -1.746 1.00 94.56 107 GLU A N 1
ATOM 903 C CA . GLU A 1 107 ? 3.241 12.603 -2.070 1.00 94.56 107 GLU A CA 1
ATOM 904 C C . GLU A 1 107 ? 1.728 12.514 -2.286 1.00 94.56 107 GLU A C 1
ATOM 906 O O . GLU A 1 107 ? 0.956 13.320 -1.764 1.00 94.56 107 GLU A O 1
ATOM 911 N N . ARG A 1 108 ? 1.284 11.483 -3.009 1.00 92.31 108 ARG A N 1
ATOM 912 C CA . ARG A 1 108 ? -0.136 11.263 -3.253 1.00 92.31 108 ARG A CA 1
ATOM 913 C C . ARG A 1 108 ? -0.922 11.028 -1.965 1.00 92.31 108 ARG A C 1
ATOM 915 O O . ARG A 1 108 ? -1.994 11.606 -1.799 1.00 92.31 108 ARG A O 1
ATOM 922 N N . ILE A 1 109 ? -0.394 10.203 -1.066 1.00 93.81 109 ILE A N 1
ATOM 923 C CA . ILE A 1 109 ? -1.001 9.932 0.238 1.00 93.81 109 ILE A CA 1
ATOM 924 C C . ILE A 1 109 ? -1.049 11.209 1.082 1.00 93.81 109 ILE A C 1
ATOM 926 O O . ILE A 1 109 ? -2.081 11.486 1.687 1.00 93.81 109 ILE A O 1
ATOM 930 N N . LEU A 1 110 ? -0.000 12.036 1.060 1.00 94.50 110 LEU A N 1
ATOM 931 C CA . LEU A 1 110 ? 0.014 13.319 1.765 1.00 94.50 110 LEU A CA 1
ATOM 932 C C . LEU A 1 110 ? -1.102 14.259 1.282 1.00 94.50 110 LEU A C 1
ATOM 934 O O . LEU A 1 110 ? -1.836 14.805 2.103 1.00 94.50 110 LEU A O 1
ATOM 938 N N . ARG A 1 111 ? -1.298 14.381 -0.036 1.00 92.12 111 ARG A N 1
ATOM 939 C CA . ARG A 1 111 ? -2.410 15.171 -0.596 1.00 92.12 111 ARG A CA 1
ATOM 940 C C . ARG A 1 111 ? -3.773 14.636 -0.153 1.00 92.12 111 ARG A C 1
ATOM 942 O O . ARG A 1 111 ? -4.664 15.419 0.156 1.00 92.12 111 ARG A O 1
ATOM 949 N N . ILE A 1 112 ? -3.942 13.311 -0.084 1.00 90.94 112 ILE A N 1
ATOM 950 C CA . ILE A 1 112 ? -5.180 12.696 0.425 1.00 90.94 112 ILE A CA 1
ATOM 951 C C . ILE A 1 112 ? -5.389 13.058 1.900 1.00 90.94 112 ILE A C 1
ATOM 953 O O . ILE A 1 112 ? -6.488 13.479 2.256 1.00 90.94 112 ILE A O 1
ATOM 957 N N . LYS A 1 113 ? -4.352 12.965 2.744 1.00 91.94 113 LYS A N 1
ATOM 958 C CA . LYS A 1 113 ? -4.427 13.369 4.162 1.00 91.94 113 LYS A CA 1
ATOM 959 C C . LYS A 1 113 ? -4.893 14.819 4.306 1.00 91.94 113 LYS A C 1
ATOM 961 O O . LYS A 1 113 ? -5.794 15.087 5.098 1.00 91.94 113 LYS A O 1
ATOM 966 N N . ASN A 1 114 ? -4.354 15.711 3.477 1.00 91.06 114 ASN A N 1
ATOM 967 C CA . ASN A 1 114 ? -4.682 17.137 3.471 1.00 91.06 114 ASN A CA 1
ATOM 968 C C . ASN A 1 114 ? -6.018 17.476 2.786 1.00 91.06 114 ASN A C 1
ATOM 970 O O . ASN A 1 114 ? -6.385 18.644 2.735 1.00 91.06 114 ASN A O 1
ATOM 974 N N . GLN A 1 115 ? -6.753 16.486 2.262 1.00 87.12 115 GLN A N 1
ATOM 975 C CA . GLN A 1 115 ? -7.967 16.693 1.456 1.00 87.12 11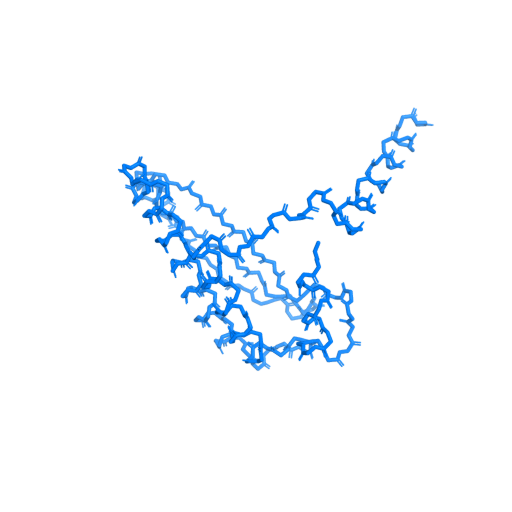5 GLN A CA 1
ATOM 976 C C . GLN A 1 115 ? -7.725 17.507 0.170 1.00 87.12 115 GLN A C 1
ATOM 978 O O . GLN A 1 115 ? -8.648 18.030 -0.445 1.00 87.12 115 GLN A O 1
ATOM 983 N N . GLU A 1 116 ? -6.482 17.551 -0.299 1.00 86.62 116 GLU A N 1
ATOM 984 C CA . GLU A 1 116 ? -6.041 18.222 -1.527 1.00 86.62 116 GLU A CA 1
ATOM 985 C C . GLU A 1 116 ? -6.138 17.275 -2.733 1.00 86.62 116 GLU A C 1
ATOM 987 O O . GLU A 1 116 ? -5.303 17.266 -3.643 1.00 86.62 116 GLU A O 1
ATOM 992 N N . PHE A 1 117 ? -7.150 16.409 -2.728 1.00 72.19 117 PHE A N 1
ATOM 993 C CA . PHE A 1 117 ? -7.389 15.454 -3.792 1.00 72.19 117 PHE A CA 1
ATOM 994 C C . PHE A 1 117 ? -8.841 15.521 -4.260 1.00 72.19 117 PHE A C 1
ATOM 996 O O . PHE A 1 117 ? -9.774 15.396 -3.475 1.00 72.19 117 PHE A O 1
ATOM 1003 N N . THR A 1 118 ? -9.031 15.678 -5.569 1.00 63.78 118 THR A N 1
ATOM 1004 C CA . THR A 1 118 ? -10.341 15.546 -6.206 1.00 63.78 118 THR A CA 1
ATOM 1005 C C . THR A 1 118 ? -10.570 14.097 -6.619 1.00 63.78 118 THR A C 1
ATOM 1007 O O . THR A 1 118 ? -9.906 13.599 -7.533 1.00 63.78 118 THR A O 1
ATOM 1010 N N . ASP A 1 119 ? -11.519 13.414 -5.969 1.00 60.09 119 ASP A N 1
ATOM 1011 C CA . ASP A 1 119 ? -11.966 12.089 -6.403 1.00 60.09 119 ASP A CA 1
ATOM 1012 C C . ASP A 1 119 ? -12.638 12.180 -7.780 1.00 60.09 119 ASP A C 1
ATOM 1014 O O . ASP A 1 119 ? -13.830 12.442 -7.941 1.00 60.09 119 ASP A O 1
ATOM 1018 N N . ASN A 1 120 ? -11.814 11.987 -8.803 1.00 61.41 120 ASN A N 1
ATOM 1019 C CA . ASN A 1 120 ? -12.217 12.013 -10.199 1.00 61.41 120 ASN A CA 1
ATOM 1020 C C . ASN A 1 120 ? -12.306 10.593 -10.769 1.00 61.41 120 ASN A C 1
ATOM 1022 O O . ASN A 1 120 ? -12.309 10.439 -11.992 1.00 61.41 120 ASN A O 1
ATOM 1026 N N . TYR A 1 121 ? -12.323 9.542 -9.933 1.00 62.47 121 TYR A N 1
ATOM 1027 C CA . TYR A 1 121 ? -12.339 8.159 -10.418 1.00 62.47 121 TYR A CA 1
ATOM 1028 C C . TYR A 1 121 ? -13.536 7.915 -11.346 1.00 62.47 121 TYR A C 1
ATOM 1030 O O . TYR A 1 121 ? -13.343 7.529 -12.502 1.00 62.47 121 TYR A O 1
ATOM 1038 N N . PHE A 1 122 ? -14.738 8.287 -10.901 1.00 58.25 122 PHE A N 1
ATOM 1039 C CA . PHE A 1 122 ? -15.981 8.173 -11.674 1.00 58.25 122 PHE A CA 1
ATOM 1040 C C . PHE A 1 122 ? -16.032 9.060 -12.925 1.00 58.25 122 PHE A C 1
ATOM 1042 O O . PHE A 1 122 ? -16.854 8.834 -13.808 1.00 58.25 122 PHE A O 1
ATOM 1049 N N . LYS A 1 123 ? -15.156 10.066 -13.015 1.00 58.50 123 LYS A N 1
ATOM 1050 C CA . LYS A 1 123 ? -15.042 10.973 -14.169 1.00 58.50 123 LYS A CA 1
ATOM 1051 C C . LYS A 1 123 ? -13.920 10.574 -15.125 1.00 58.50 123 LYS A C 1
ATOM 1053 O O . LYS A 1 123 ? -13.658 11.277 -16.096 1.00 58.50 123 LYS A O 1
ATOM 1058 N N . SER A 1 124 ? -13.206 9.488 -14.839 1.00 61.97 124 SER A N 1
ATOM 1059 C CA . SER A 1 124 ? -12.027 9.125 -15.612 1.00 61.97 124 SER A CA 1
ATOM 1060 C C . SER A 1 124 ? -12.339 8.237 -16.805 1.00 61.97 124 SER A C 1
ATOM 1062 O O . SER A 1 124 ? -13.175 7.343 -16.709 1.00 61.97 124 SER A O 1
ATOM 1064 N N . LYS A 1 125 ? -11.593 8.434 -17.900 1.00 68.25 125 LYS A N 1
ATOM 1065 C CA . LYS A 1 125 ? -11.712 7.629 -19.122 1.00 68.25 125 LYS A CA 1
ATOM 1066 C C . LYS A 1 125 ? -11.627 6.130 -18.830 1.00 68.25 125 LYS A C 1
ATOM 1068 O O . LYS A 1 125 ? -12.494 5.383 -19.252 1.00 68.25 125 LYS A O 1
ATOM 1073 N N . SER A 1 126 ? -10.666 5.724 -18.004 1.00 64.50 126 SER A N 1
ATOM 1074 C CA . SER A 1 126 ? -10.514 4.332 -17.583 1.00 64.50 126 SER A CA 1
ATOM 1075 C C . SER A 1 126 ? -11.751 3.737 -16.875 1.00 64.50 126 SER A C 1
ATOM 1077 O O . SER A 1 126 ? -12.064 2.568 -17.083 1.00 64.50 126 SER A O 1
ATOM 1079 N N . PHE A 1 127 ? -12.486 4.516 -16.066 1.00 69.25 127 PHE A N 1
ATOM 1080 C CA . PHE A 1 127 ? -13.751 4.058 -15.468 1.00 69.25 127 PHE A CA 1
ATOM 1081 C C . PHE A 1 127 ? -14.857 3.942 -16.523 1.00 69.25 127 PHE A C 1
ATOM 1083 O O . PHE A 1 127 ? -15.583 2.949 -16.551 1.00 69.25 127 PHE A O 1
ATOM 1090 N N . THR A 1 128 ? -14.955 4.924 -17.423 1.00 77.88 128 THR A N 1
ATOM 1091 C CA . THR A 1 128 ? -15.896 4.899 -18.552 1.00 77.88 128 THR A CA 1
ATOM 1092 C C . THR A 1 128 ? -15.660 3.687 -19.456 1.00 77.88 128 THR A C 1
ATOM 1094 O O . THR A 1 128 ? -16.611 2.996 -19.817 1.00 77.88 128 THR A O 1
ATOM 1097 N N . ASP A 1 129 ? -14.400 3.387 -19.773 1.00 79.44 129 ASP A N 1
ATOM 1098 C CA . ASP A 1 129 ? -14.008 2.261 -20.620 1.00 79.44 129 ASP A CA 1
ATOM 1099 C C . ASP A 1 129 ? -14.310 0.920 -19.928 1.00 79.44 129 ASP A C 1
ATOM 1101 O O . ASP A 1 129 ? -14.912 0.035 -20.539 1.00 79.44 129 ASP A O 1
ATOM 1105 N N . ALA A 1 130 ? -13.994 0.783 -18.633 1.00 75.12 130 ALA A N 1
ATOM 1106 C CA . ALA A 1 130 ? -14.332 -0.408 -17.849 1.00 75.12 130 ALA A CA 1
ATOM 1107 C C . ALA A 1 130 ? -15.851 -0.641 -17.767 1.00 75.12 130 ALA A C 1
ATOM 1109 O O . ALA A 1 130 ? -16.318 -1.765 -17.964 1.00 75.12 130 ALA A O 1
ATOM 1110 N N . LYS A 1 131 ? -16.633 0.423 -17.540 1.00 80.44 131 LYS A N 1
ATOM 1111 C CA . LYS A 1 131 ? -18.101 0.361 -17.518 1.00 80.44 131 LYS A CA 1
ATOM 1112 C C . LYS A 1 131 ? -18.663 -0.086 -18.869 1.00 80.44 131 LYS A C 1
ATOM 1114 O 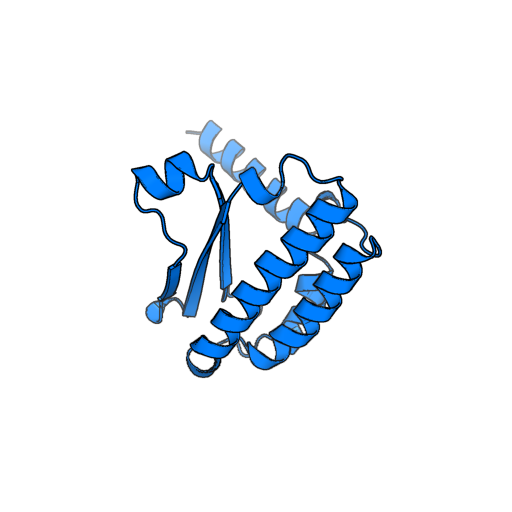O . LYS A 1 131 ? -19.526 -0.958 -18.908 1.00 80.44 131 LYS A O 1
ATOM 1119 N N . ARG A 1 132 ? -18.132 0.449 -19.971 1.00 85.75 132 ARG A N 1
ATOM 1120 C CA . ARG A 1 132 ? -18.546 0.081 -21.331 1.00 85.75 132 ARG A CA 1
ATOM 1121 C C . ARG A 1 132 ? -18.245 -1.384 -21.652 1.00 85.75 132 ARG A C 1
ATOM 1123 O O . ARG A 1 132 ? -19.076 -2.059 -22.250 1.00 85.75 132 ARG A O 1
ATOM 1130 N N . VAL A 1 133 ? -17.081 -1.895 -21.245 1.00 86.25 133 VAL A N 1
ATOM 1131 C CA . VAL A 1 133 ? -16.733 -3.320 -21.400 1.00 86.25 133 VAL A CA 1
ATOM 1132 C C . VAL A 1 133 ? -17.704 -4.211 -20.623 1.00 86.25 133 VAL A C 1
ATOM 1134 O O . VAL A 1 133 ? -18.144 -5.235 -21.142 1.00 86.25 133 VAL A O 1
ATOM 1137 N N . GLU A 1 134 ? -18.067 -3.821 -19.403 1.00 85.62 134 GLU A N 1
ATOM 1138 C CA . GLU A 1 134 ? -19.020 -4.563 -18.575 1.00 85.62 134 GLU A CA 1
ATOM 1139 C C . GLU A 1 134 ? -20.437 -4.569 -19.178 1.00 85.62 134 GLU A C 1
ATOM 1141 O O . GLU A 1 134 ? -21.114 -5.596 -19.181 1.00 85.62 134 GLU A O 1
ATOM 1146 N N . GLU A 1 135 ? -20.876 -3.444 -19.747 1.00 88.94 135 GLU A N 1
ATOM 1147 C CA . GLU A 1 135 ? -22.147 -3.338 -20.477 1.00 88.94 135 GLU A CA 1
ATOM 1148 C C . GLU A 1 135 ? -22.167 -4.229 -21.729 1.00 88.94 135 GLU A C 1
ATOM 1150 O O . GLU A 1 135 ? -23.150 -4.928 -21.971 1.00 88.94 135 GLU A O 1
ATOM 1155 N N . ILE A 1 136 ? -21.066 -4.275 -22.487 1.00 87.75 136 ILE A N 1
ATOM 1156 C CA . ILE A 1 136 ? -20.932 -5.156 -23.657 1.00 87.75 136 ILE A CA 1
ATOM 1157 C C . ILE A 1 136 ? -20.999 -6.633 -23.246 1.00 87.75 136 ILE A C 1
ATOM 1159 O O . ILE A 1 136 ? -21.696 -7.409 -23.896 1.00 87.75 136 ILE A O 1
ATOM 1163 N N . LYS A 1 137 ? -20.327 -7.031 -22.157 1.00 87.50 137 LYS A N 1
ATOM 1164 C CA . LYS A 1 137 ? -20.391 -8.414 -21.648 1.00 87.50 137 LYS A CA 1
ATOM 1165 C C . LYS A 1 137 ? -21.818 -8.826 -21.294 1.00 87.50 137 LYS A C 1
ATOM 1167 O O . LYS A 1 137 ? -22.262 -9.881 -21.728 1.00 87.50 137 LYS A O 1
ATOM 1172 N N . LYS A 1 138 ? -22.563 -7.962 -20.597 1.00 87.06 138 LYS A N 1
ATOM 1173 C CA . LYS A 1 138 ? -23.974 -8.213 -20.257 1.00 87.06 138 LYS A CA 1
ATOM 1174 C C . LYS A 1 138 ? -24.852 -8.391 -21.495 1.00 87.06 138 LYS A C 1
ATOM 1176 O O . LYS A 1 138 ? -25.730 -9.244 -21.495 1.00 87.06 138 LYS A O 1
ATOM 1181 N N . LEU A 1 139 ? -24.616 -7.611 -22.551 1.00 82.00 139 LEU A N 1
ATOM 1182 C CA . LEU A 1 139 ? -25.356 -7.749 -23.809 1.00 82.00 139 LEU A CA 1
ATOM 1183 C C . LEU A 1 139 ? -25.077 -9.092 -24.498 1.00 82.00 139 LEU A C 1
ATOM 1185 O O . LEU A 1 139 ? -26.007 -9.703 -25.020 1.00 82.00 139 LEU A O 1
ATOM 1189 N N . ILE A 1 140 ? -23.825 -9.555 -24.465 1.00 81.88 140 ILE A N 1
ATOM 1190 C CA . ILE A 1 140 ? -23.401 -10.839 -25.042 1.00 81.88 140 ILE A CA 1
ATOM 1191 C C . ILE A 1 140 ? -23.946 -12.026 -24.232 1.00 81.88 140 ILE A C 1
ATOM 1193 O O . ILE A 1 140 ? -24.371 -13.022 -24.813 1.00 81.88 140 ILE A O 1
ATOM 1197 N N . ASP A 1 141 ? -23.973 -11.925 -22.903 1.00 75.38 141 ASP A N 1
ATOM 1198 C CA . ASP A 1 141 ? -24.487 -12.991 -22.036 1.00 75.38 141 ASP A CA 1
ATOM 1199 C C . ASP A 1 141 ? -26.022 -13.099 -22.083 1.00 75.38 141 ASP A C 1
ATOM 1201 O O . ASP A 1 141 ? -26.554 -14.194 -21.941 1.00 75.38 141 ASP A O 1
ATOM 1205 N N . CYS A 1 142 ? -26.739 -12.004 -22.363 1.00 60.88 142 CYS A N 1
ATOM 1206 C CA . CYS A 1 142 ? -28.190 -12.013 -22.600 1.00 60.88 142 CYS A CA 1
ATOM 1207 C C . CYS A 1 142 ? -28.600 -12.514 -24.000 1.00 60.88 142 CYS A C 1
ATOM 1209 O O . CYS A 1 142 ? -29.795 -12.615 -24.274 1.00 60.88 142 CYS A O 1
ATOM 1211 N N . THR A 1 143 ? -27.649 -12.771 -24.907 1.00 59.53 143 THR A N 1
ATOM 1212 C CA . THR A 1 143 ? -27.914 -13.304 -26.261 1.00 59.53 143 THR A CA 1
ATOM 1213 C C . THR A 1 143 ? -27.608 -14.802 -26.408 1.00 59.53 143 THR A C 1
ATOM 1215 O O . THR A 1 143 ? -27.653 -15.324 -27.523 1.00 59.53 143 THR A O 1
ATOM 1218 N N . LYS A 1 144 ? -27.332 -15.500 -25.300 1.00 52.38 144 LYS A N 1
ATOM 1219 C CA . LYS A 1 144 ? -27.247 -16.967 -25.205 1.00 52.38 144 LYS A CA 1
ATOM 1220 C C . LYS A 1 144 ? -28.432 -17.528 -24.433 1.00 52.38 144 LYS A C 1
ATOM 1222 O O . LYS A 1 144 ? -28.825 -18.666 -24.767 1.00 52.38 144 LYS A O 1
#

pLDDT: mean 88.52, std 10.7, range [52.38, 97.31]